Protein AF-A0A5E5Q226-F1 (afdb_monomer)

Solvent-accessible surface area (backbone atoms only — not comparable to full-atom values): 6936 Å² total; per-residue (Å²): 136,87,79,80,76,78,75,80,82,46,78,44,83,42,57,21,77,39,70,46,98,86,61,29,11,30,28,80,56,94,97,26,46,34,41,28,46,87,40,54,71,76,39,39,31,35,25,38,48,78,44,83,55,98,68,38,33,36,25,42,62,75,42,78,54,78,76,93,80,71,66,93,63,81,78,70,91,75,84,81,72,41,77,48,78,38,76,97,70,76,42,78,42,64,21,52,63,38,86,98,48,93,50,62,35,93,57,80,90,128

Structure (mmCIF, N/CA/C/O backbone):
data_AF-A0A5E5Q226-F1
#
_entry.id   AF-A0A5E5Q226-F1
#
loop_
_atom_site.group_PDB
_atom_site.id
_atom_site.type_symbol
_atom_site.label_atom_id
_atom_site.label_alt_id
_atom_site.label_comp_id
_atom_site.label_asym_id
_atom_site.label_entity_id
_atom_site.label_seq_id
_atom_site.pdbx_PDB_ins_code
_atom_site.Cartn_x
_atom_site.Cartn_y
_atom_site.Cartn_z
_atom_site.occupancy
_atom_site.B_iso_or_equiv
_atom_site.auth_seq_id
_atom_site.auth_comp_id
_atom_site.auth_asym_id
_atom_site.auth_atom_id
_atom_site.pdbx_PDB_model_num
ATOM 1 N N . MET A 1 1 ? -25.352 6.773 40.414 1.00 45.47 1 MET A N 1
ATOM 2 C CA . MET A 1 1 ? -25.457 6.476 38.965 1.00 45.47 1 MET A CA 1
ATOM 3 C C . MET A 1 1 ? -24.131 6.828 38.308 1.00 45.47 1 MET A C 1
ATOM 5 O O . MET A 1 1 ? -23.795 8.002 38.234 1.00 45.47 1 MET A O 1
ATOM 9 N N . ASN A 1 2 ? -23.318 5.836 37.936 1.00 56.03 2 ASN A N 1
ATOM 10 C CA . ASN A 1 2 ? -21.956 6.087 37.463 1.00 56.03 2 ASN A CA 1
ATOM 11 C C . ASN A 1 2 ? -21.968 6.397 35.957 1.00 56.03 2 ASN A C 1
ATOM 13 O O . ASN A 1 2 ? -22.185 5.509 35.131 1.00 56.03 2 ASN A O 1
ATOM 17 N N . ARG 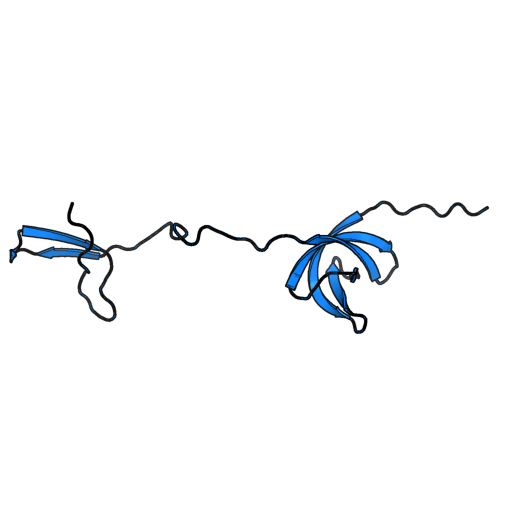A 1 3 ? -21.780 7.668 35.590 1.00 63.69 3 ARG A N 1
ATOM 18 C CA . ARG A 1 3 ? -21.748 8.109 34.191 1.00 63.69 3 ARG A CA 1
ATOM 19 C C . ARG A 1 3 ? -20.388 7.716 33.612 1.00 63.69 3 ARG A C 1
ATOM 21 O O . ARG A 1 3 ? -19.414 8.445 33.783 1.00 63.69 3 ARG A O 1
ATOM 28 N N . ARG A 1 4 ? -20.296 6.544 32.965 1.00 62.09 4 ARG A N 1
ATOM 29 C CA . ARG A 1 4 ? -19.088 6.140 32.221 1.00 62.09 4 ARG A CA 1
ATOM 30 C C . ARG A 1 4 ? -18.716 7.277 31.264 1.00 62.09 4 ARG A C 1
ATOM 32 O O . ARG A 1 4 ? -19.465 7.576 30.336 1.00 62.09 4 ARG A O 1
ATOM 39 N N . ARG A 1 5 ? -17.579 7.933 31.515 1.00 64.88 5 ARG A N 1
ATOM 40 C CA . ARG A 1 5 ? -16.988 8.899 30.582 1.00 64.88 5 ARG A CA 1
ATOM 41 C C . ARG A 1 5 ? -16.745 8.164 29.266 1.00 64.88 5 ARG A C 1
ATOM 43 O O . ARG A 1 5 ? -15.948 7.230 29.234 1.00 64.88 5 ARG A O 1
ATOM 50 N N . LYS A 1 6 ? -17.440 8.567 28.199 1.00 63.38 6 LYS A N 1
ATOM 51 C CA . LYS A 1 6 ? -17.110 8.114 26.845 1.00 63.38 6 LYS A CA 1
ATOM 52 C C . LYS A 1 6 ? -15.694 8.598 26.534 1.00 63.38 6 LYS A C 1
ATOM 54 O O . LYS A 1 6 ? -15.396 9.782 26.699 1.00 63.38 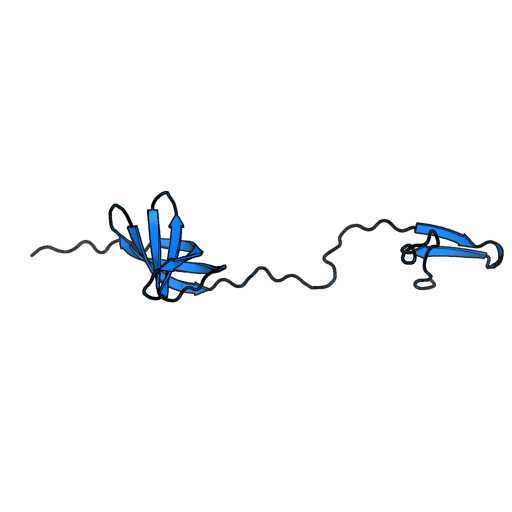6 LYS A O 1
ATOM 59 N N . LEU A 1 7 ? -14.814 7.669 26.177 1.00 67.25 7 LEU A N 1
ATOM 60 C CA . LEU A 1 7 ? -13.458 7.988 25.743 1.00 67.25 7 LEU A CA 1
ATOM 61 C C . LEU A 1 7 ? -13.542 8.810 24.452 1.00 67.25 7 LEU A C 1
ATOM 63 O O . LEU A 1 7 ? -14.453 8.613 23.651 1.00 67.25 7 LEU A O 1
ATOM 67 N N . LYS A 1 8 ? -12.612 9.751 24.261 1.00 76.94 8 LYS A N 1
ATOM 68 C CA . LYS A 1 8 ? -12.539 10.498 23.002 1.00 76.94 8 LYS A CA 1
ATOM 69 C C . LYS A 1 8 ? -12.164 9.525 21.874 1.00 76.94 8 LYS A C 1
ATOM 71 O O . LYS A 1 8 ? -11.212 8.752 22.084 1.00 76.94 8 LYS A O 1
ATOM 76 N N . PRO A 1 9 ? -12.865 9.560 20.726 1.00 77.81 9 PRO A N 1
ATOM 77 C CA . PRO A 1 9 ? -12.449 8.803 19.556 1.00 77.81 9 PRO A CA 1
ATOM 78 C C . PRO A 1 9 ? -11.043 9.259 19.161 1.00 77.81 9 PRO A C 1
ATOM 80 O O . PRO A 1 9 ? -10.773 10.459 19.071 1.00 77.81 9 PRO A O 1
ATOM 83 N N . LYS A 1 10 ? -10.121 8.302 19.043 1.00 87.44 10 LYS A N 1
ATOM 84 C CA . LYS A 1 10 ? -8.755 8.524 18.560 1.00 87.44 10 LYS A CA 1
ATOM 85 C C . LYS A 1 10 ? -8.599 7.649 17.328 1.00 87.44 10 LYS A C 1
ATOM 87 O O . LYS A 1 10 ? -8.878 6.452 17.390 1.00 87.44 10 LYS A O 1
ATOM 92 N N . THR A 1 11 ? -8.207 8.280 16.235 1.00 92.19 11 THR A N 1
ATOM 93 C CA . THR A 1 11 ? -7.946 7.618 14.964 1.00 92.19 11 THR A CA 1
ATOM 94 C C . THR A 1 11 ? -6.469 7.266 14.890 1.00 92.19 11 THR A C 1
ATOM 96 O O . THR A 1 11 ? -5.619 8.069 15.282 1.00 92.19 11 THR A O 1
ATOM 99 N N . TYR A 1 12 ? -6.175 6.071 14.396 1.00 89.38 12 TYR A N 1
ATOM 100 C CA . TYR A 1 12 ? -4.828 5.569 14.187 1.00 89.38 12 TYR A CA 1
ATOM 101 C C . TYR A 1 12 ? -4.632 5.204 12.725 1.00 89.38 12 TYR A C 1
ATOM 103 O O . TYR A 1 12 ? -5.522 4.619 12.115 1.00 89.38 12 TYR A O 1
ATOM 111 N N . GLU A 1 13 ? -3.458 5.511 12.190 1.00 92.62 13 GLU A N 1
ATOM 112 C CA . GLU A 1 13 ? -2.977 4.928 10.942 1.00 92.62 13 GLU A CA 1
ATOM 113 C C . GLU A 1 13 ? -2.048 3.776 11.315 1.00 92.62 13 GLU A C 1
ATOM 115 O O . GLU A 1 13 ? -1.027 3.985 11.970 1.00 92.62 13 GLU A O 1
ATOM 120 N N . LEU A 1 14 ? -2.451 2.554 10.976 1.00 91.88 14 LEU A N 1
ATOM 121 C CA . LEU A 1 14 ? -1.788 1.326 11.399 1.00 91.88 14 LEU A CA 1
ATOM 122 C C . LEU A 1 14 ? -1.427 0.485 10.182 1.00 91.88 14 LEU A C 1
ATOM 124 O O . LEU A 1 14 ? -2.194 0.395 9.224 1.00 91.88 14 LEU A O 1
ATOM 128 N N . GLU A 1 15 ? -0.267 -0.155 10.248 1.00 92.25 15 GLU A N 1
ATOM 129 C CA . GLU A 1 15 ? 0.127 -1.218 9.330 1.00 92.25 15 GLU A CA 1
ATOM 130 C C . GLU A 1 15 ? -0.017 -2.548 10.067 1.00 92.25 15 GLU A C 1
ATOM 132 O O . GLU A 1 15 ? 0.487 -2.707 11.180 1.00 92.25 15 GLU A O 1
ATOM 137 N N . ILE A 1 16 ? -0.774 -3.478 9.487 1.00 93.25 16 ILE A N 1
ATOM 138 C CA . ILE A 1 16 ? -1.057 -4.759 10.134 1.00 93.25 16 ILE A CA 1
ATOM 139 C C . ILE A 1 16 ? 0.114 -5.713 9.911 1.00 93.25 16 ILE A C 1
ATOM 141 O O . ILE A 1 16 ? 0.376 -6.143 8.787 1.00 93.25 16 ILE A O 1
ATOM 145 N N . GLU A 1 17 ? 0.787 -6.076 11.001 1.00 91.69 17 GLU A N 1
ATOM 146 C CA . GLU A 1 17 ? 1.991 -6.912 10.985 1.00 91.69 17 GLU A CA 1
ATOM 147 C C . GLU A 1 17 ? 1.682 -8.403 11.089 1.00 91.69 17 GLU A C 1
ATOM 149 O O . GLU A 1 17 ? 2.417 -9.230 10.556 1.00 91.69 17 GLU A O 1
ATOM 154 N N . THR A 1 18 ? 0.631 -8.767 11.827 1.00 92.31 18 THR A N 1
ATOM 155 C CA . THR A 1 18 ? 0.247 -10.164 12.074 1.00 92.31 18 THR A CA 1
ATOM 156 C C . THR A 1 18 ? -1.264 -10.298 12.259 1.00 92.31 18 THR A C 1
ATOM 158 O O . THR A 1 18 ? -1.984 -9.307 12.380 1.00 92.31 18 THR A O 1
ATOM 161 N N . LEU A 1 19 ? -1.755 -11.539 12.270 1.00 92.94 19 LEU A N 1
ATOM 162 C CA . LEU A 1 19 ? -3.143 -11.875 12.580 1.00 92.94 19 LEU A CA 1
ATOM 163 C C . LEU A 1 19 ? -3.212 -12.642 13.904 1.00 92.94 19 LEU A C 1
ATOM 165 O O . LEU A 1 19 ? -2.417 -13.544 14.164 1.00 92.94 19 LEU A O 1
ATOM 169 N N . SER A 1 20 ? -4.195 -12.296 14.727 1.00 91.12 20 SER A N 1
ATOM 170 C CA . SER A 1 20 ? -4.601 -13.051 15.909 1.00 91.12 20 SER A CA 1
ATOM 171 C C . SER A 1 20 ? -5.347 -14.332 15.513 1.00 91.12 20 SER A C 1
ATOM 173 O O . SER A 1 20 ? -5.865 -14.444 14.402 1.00 91.12 20 SER A O 1
ATOM 175 N N . HIS A 1 21 ? -5.478 -15.281 16.445 1.00 87.25 21 HIS A N 1
ATOM 176 C CA . HIS A 1 21 ? -6.180 -16.555 16.230 1.00 87.25 21 HIS A CA 1
ATOM 177 C C . HIS A 1 21 ? -7.659 -16.384 15.834 1.00 87.25 21 HIS A C 1
ATOM 179 O O . HIS A 1 21 ? -8.222 -17.219 15.137 1.00 87.25 21 HIS A O 1
ATOM 185 N N . GLU A 1 22 ? -8.278 -15.274 16.236 1.00 86.62 22 GLU A N 1
ATOM 186 C CA . GLU A 1 22 ? -9.662 -14.918 15.893 1.00 86.62 22 GLU A CA 1
ATOM 187 C C . GLU A 1 22 ? -9.788 -14.197 14.536 1.00 86.62 22 GLU A C 1
ATOM 189 O O . GLU A 1 22 ? -10.862 -13.712 14.193 1.00 86.62 22 GLU A O 1
ATOM 194 N N . GLY A 1 23 ? -8.693 -14.055 13.779 1.00 85.31 23 GLY A N 1
ATOM 195 C CA . GLY A 1 23 ? -8.676 -13.319 12.511 1.00 85.31 23 GLY A CA 1
ATOM 196 C C . GLY A 1 23 ? -8.660 -11.793 12.665 1.00 85.31 23 GLY A C 1
ATOM 197 O O . GLY A 1 23 ? -8.935 -11.078 11.706 1.00 85.31 23 GLY A O 1
ATOM 198 N N . ARG A 1 24 ? -8.342 -11.275 13.859 1.00 89.94 24 ARG A N 1
ATOM 199 C CA . ARG A 1 24 ? -8.126 -9.834 14.092 1.00 89.94 24 ARG A CA 1
ATOM 200 C C . ARG A 1 24 ? -6.707 -9.428 13.691 1.00 89.94 24 ARG A C 1
ATOM 202 O O . ARG A 1 24 ? -5.761 -10.116 14.066 1.00 89.94 24 ARG A O 1
ATOM 209 N N . GLY A 1 25 ? -6.552 -8.309 12.991 1.00 92.19 25 GLY A N 1
ATOM 210 C CA . GLY A 1 25 ? -5.251 -7.719 12.674 1.00 92.19 25 GLY A CA 1
ATOM 211 C C . GLY A 1 25 ? -4.557 -7.200 13.930 1.00 92.19 25 GLY A C 1
ATOM 212 O O . GLY A 1 25 ? -5.202 -6.643 14.817 1.00 92.19 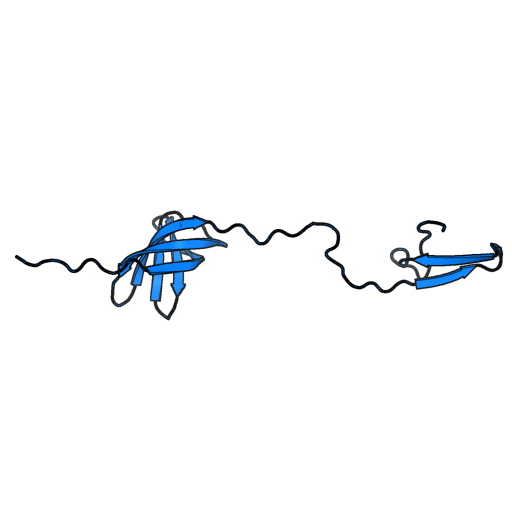25 GLY A O 1
ATOM 213 N N . ILE A 1 26 ? -3.249 -7.398 14.025 1.00 93.38 26 ILE A N 1
ATOM 214 C CA . ILE A 1 26 ? -2.415 -6.904 15.119 1.00 93.38 26 ILE A CA 1
ATOM 215 C C . ILE A 1 26 ? -1.450 -5.861 14.556 1.00 93.38 26 ILE A C 1
ATOM 217 O O . ILE A 1 26 ? -0.727 -6.130 13.593 1.00 93.38 26 ILE A O 1
ATOM 221 N N . ALA A 1 27 ? -1.424 -4.695 15.197 1.00 94.25 27 ALA A N 1
ATOM 222 C CA . ALA A 1 27 ? -0.452 -3.637 14.951 1.00 94.25 27 ALA A CA 1
ATOM 223 C C . ALA A 1 27 ? 0.150 -3.149 16.275 1.00 94.25 27 ALA A C 1
ATOM 225 O O . ALA A 1 27 ? -0.531 -3.125 17.305 1.00 94.25 27 ALA A O 1
ATOM 226 N N . HIS A 1 28 ? 1.414 -2.732 16.251 1.00 91.62 28 HIS A N 1
ATOM 227 C CA . HIS A 1 28 ? 2.098 -2.156 17.407 1.00 91.62 28 HIS A CA 1
ATOM 228 C C . HIS A 1 28 ? 2.245 -0.641 17.230 1.00 91.62 28 HIS A C 1
ATOM 230 O O . HIS A 1 28 ? 2.800 -0.175 16.238 1.00 91.62 28 HIS A O 1
ATOM 236 N N . LEU A 1 29 ? 1.765 0.141 18.199 1.00 88.00 29 LEU A N 1
ATOM 237 C CA . LEU A 1 29 ? 1.892 1.601 18.201 1.00 88.00 29 LEU A CA 1
ATOM 238 C C . LEU A 1 29 ? 2.186 2.090 19.623 1.00 88.00 29 LEU A C 1
ATOM 240 O O . LEU A 1 29 ? 1.474 1.720 20.554 1.00 88.00 29 LEU A O 1
ATOM 244 N N . GLU A 1 30 ? 3.211 2.933 19.793 1.00 80.69 30 GLU A N 1
ATOM 245 C CA . GLU A 1 30 ? 3.566 3.546 21.092 1.00 80.69 30 GLU A CA 1
ATOM 246 C C . GLU A 1 30 ? 3.674 2.512 22.243 1.00 80.69 30 GLU A C 1
ATOM 248 O O . GLU A 1 30 ? 3.092 2.695 23.311 1.00 80.69 30 GLU A O 1
ATOM 253 N N . GLU A 1 31 ? 4.377 1.394 22.005 1.00 84.12 31 GLU A N 1
ATOM 254 C CA . GLU A 1 31 ? 4.567 0.271 22.954 1.00 84.12 31 GLU A CA 1
ATOM 255 C C . GLU A 1 31 ? 3.288 -0.500 23.342 1.00 84.12 31 GLU A C 1
ATOM 257 O O . GLU A 1 31 ? 3.312 -1.354 24.233 1.00 84.12 31 GLU A O 1
ATOM 262 N N . LYS A 1 32 ? 2.162 -0.248 22.663 1.00 88.81 32 LYS A N 1
ATOM 263 C CA . LYS A 1 32 ? 0.893 -0.952 22.882 1.00 88.81 32 LYS A CA 1
ATOM 264 C C . LYS A 1 32 ? 0.504 -1.797 21.681 1.00 88.81 32 LYS A C 1
ATOM 266 O O . LYS A 1 32 ? 0.711 -1.419 20.530 1.00 88.81 32 LYS A O 1
ATOM 271 N N . VAL A 1 33 ? -0.126 -2.930 21.979 1.00 92.12 33 VAL A N 1
ATOM 272 C CA . VAL A 1 33 ? -0.741 -3.800 20.974 1.00 92.12 33 VAL A CA 1
ATOM 273 C C . VAL A 1 33 ? -2.135 -3.267 20.658 1.00 92.12 33 VAL A C 1
ATOM 275 O O . VAL A 1 33 ? -2.947 -3.075 21.569 1.00 92.12 33 VAL A O 1
ATOM 278 N N . ILE A 1 34 ? -2.422 -3.035 19.382 1.00 93.25 34 ILE A N 1
ATOM 279 C CA . ILE A 1 34 ? -3.739 -2.631 18.897 1.00 93.25 34 ILE A CA 1
ATOM 280 C C . ILE A 1 34 ? -4.324 -3.784 18.088 1.00 93.25 34 ILE A C 1
ATOM 282 O O . ILE A 1 34 ? -3.757 -4.208 17.081 1.00 93.25 34 ILE A O 1
ATOM 286 N N . PHE A 1 35 ? -5.472 -4.282 18.540 1.00 93.50 35 PHE A N 1
ATOM 287 C CA . PHE A 1 35 ? -6.252 -5.280 17.821 1.00 93.50 35 PHE A CA 1
ATOM 288 C C . PHE A 1 35 ? -7.249 -4.574 16.911 1.00 93.50 35 PHE A C 1
ATOM 290 O O . PHE A 1 35 ? -8.132 -3.867 17.394 1.00 93.50 35 PHE A O 1
ATOM 297 N N . VAL A 1 36 ? -7.110 -4.783 15.607 1.00 93.69 36 VAL A N 1
ATOM 298 C CA . VAL A 1 36 ? -7.928 -4.162 14.570 1.00 93.69 36 VAL A CA 1
ATOM 299 C C . VAL A 1 36 ? -8.850 -5.213 13.949 1.00 93.69 36 VAL A C 1
ATOM 301 O O . VAL A 1 36 ? -8.389 -6.192 13.362 1.00 93.69 36 VAL A O 1
ATOM 304 N N . SER A 1 37 ? -10.164 -5.046 14.077 1.00 92.56 37 SER A N 1
ATOM 305 C CA . SER A 1 37 ? -11.132 -5.956 13.449 1.00 92.56 37 SER A CA 1
ATOM 306 C C . SER A 1 37 ? -11.372 -5.597 11.983 1.00 92.56 37 SER A C 1
ATOM 308 O O . SER A 1 37 ? -11.685 -4.449 11.676 1.00 92.56 37 SER A O 1
ATOM 310 N N . GLY A 1 38 ? -11.291 -6.593 11.095 1.00 89.56 38 GLY A N 1
ATOM 311 C CA . GLY A 1 38 ? -11.543 -6.415 9.660 1.00 89.56 38 GLY A CA 1
ATOM 312 C C . GLY A 1 38 ? -10.342 -5.919 8.851 1.00 89.56 38 GLY A C 1
ATOM 313 O O . GLY A 1 38 ? -10.539 -5.430 7.746 1.00 89.56 38 GLY A O 1
ATOM 314 N N . ALA A 1 39 ? -9.125 -6.030 9.392 1.00 90.44 39 ALA A N 1
ATOM 315 C CA . ALA A 1 39 ? -7.888 -5.691 8.691 1.00 90.44 39 ALA A CA 1
ATOM 316 C C . ALA A 1 39 ? -7.036 -6.946 8.453 1.00 90.44 39 ALA A C 1
ATOM 318 O O . ALA A 1 39 ? -6.865 -7.764 9.364 1.00 90.44 39 ALA A O 1
ATOM 319 N N . LEU A 1 40 ? -6.502 -7.090 7.239 1.00 90.00 40 LEU A N 1
ATOM 320 C CA . LEU A 1 40 ? -5.648 -8.208 6.844 1.00 90.00 40 LEU A CA 1
ATOM 321 C C . LEU A 1 40 ? -4.161 -7.861 6.953 1.00 90.00 40 LEU A C 1
ATOM 323 O O . LEU A 1 40 ? -3.759 -6.703 7.014 1.00 90.00 40 LEU A O 1
ATOM 327 N N . LEU A 1 41 ? -3.336 -8.906 6.957 1.00 91.19 41 LEU A N 1
ATOM 328 C CA . LEU A 1 41 ? -1.881 -8.798 6.970 1.00 91.19 41 LEU A CA 1
ATOM 329 C C . LEU A 1 41 ? -1.363 -7.965 5.783 1.00 91.19 41 LEU A 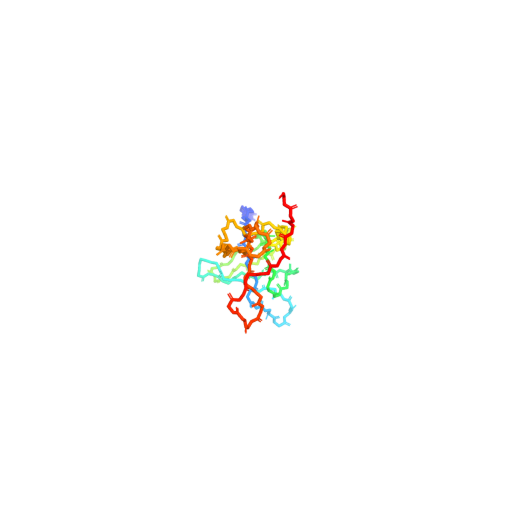C 1
ATOM 331 O O . LEU A 1 41 ? -1.661 -8.280 4.632 1.00 91.19 41 LEU A O 1
ATOM 335 N N . GLY A 1 42 ? -0.534 -6.956 6.063 1.00 87.81 42 GLY A N 1
ATOM 336 C CA . GLY A 1 42 ? 0.076 -6.089 5.048 1.00 87.81 42 GLY A CA 1
ATOM 337 C C . GLY A 1 42 ? -0.808 -4.933 4.570 1.00 87.81 42 GLY A C 1
ATOM 338 O O . GLY A 1 42 ? -0.371 -4.138 3.737 1.00 87.81 42 GLY A O 1
ATOM 339 N N . GLU A 1 43 ? -2.031 -4.802 5.089 1.00 89.56 43 GLU A N 1
ATOM 340 C CA . GLU A 1 43 ? -2.875 -3.642 4.818 1.00 89.56 43 GLU A CA 1
ATOM 341 C C . GLU A 1 43 ? -2.469 -2.450 5.690 1.00 89.56 43 GLU A C 1
ATOM 343 O O . GLU A 1 43 ? -2.164 -2.584 6.880 1.00 89.56 43 GLU A O 1
ATOM 348 N N . LYS A 1 44 ? -2.517 -1.256 5.093 1.00 92.44 44 LYS A N 1
ATOM 349 C CA . LYS A 1 44 ? -2.482 0.008 5.831 1.00 92.44 44 LYS A CA 1
ATOM 350 C C . LYS A 1 44 ? -3.908 0.456 6.065 1.00 92.44 44 LYS A C 1
ATOM 352 O O . LYS A 1 44 ? -4.660 0.629 5.111 1.00 92.44 44 LYS A O 1
ATOM 357 N N . VAL A 1 45 ? -4.289 0.647 7.318 1.00 93.25 45 VAL A N 1
ATOM 358 C CA . VAL A 1 45 ? -5.669 0.951 7.692 1.00 93.25 45 VAL A CA 1
ATOM 359 C C . VAL A 1 45 ? -5.732 2.151 8.620 1.00 93.25 45 VAL A C 1
ATOM 361 O O . VAL A 1 45 ? -4.903 2.341 9.506 1.00 93.25 45 VAL A O 1
ATOM 364 N N . VAL A 1 46 ? -6.762 2.957 8.416 1.00 94.31 46 VAL A N 1
ATOM 365 C CA . VAL A 1 46 ? -7.226 3.954 9.366 1.00 94.31 46 VAL A CA 1
ATOM 366 C C . VAL A 1 46 ? -8.227 3.257 10.278 1.00 94.31 46 VAL A C 1
ATOM 368 O O . VAL A 1 46 ? -9.269 2.792 9.808 1.00 94.31 46 VAL A O 1
ATOM 371 N N . ALA A 1 47 ? -7.920 3.177 11.568 1.00 92.75 47 ALA A N 1
ATOM 372 C CA . ALA A 1 47 ? -8.755 2.511 12.559 1.00 92.75 47 ALA A CA 1
ATOM 373 C C . ALA A 1 47 ? -9.191 3.483 13.663 1.00 92.75 47 ALA A C 1
ATOM 375 O O . ALA A 1 47 ? -8.417 4.341 14.098 1.00 92.75 47 ALA A O 1
ATOM 376 N N . GLU A 1 48 ? -10.432 3.354 14.126 1.00 92.50 48 GLU A N 1
ATOM 377 C CA . GLU A 1 48 ? -10.954 4.115 15.260 1.00 92.50 48 GLU A CA 1
ATOM 378 C C . GLU A 1 48 ? -10.939 3.270 16.521 1.00 92.50 48 GLU A C 1
ATOM 380 O O . GLU A 1 48 ? -11.396 2.128 16.544 1.00 92.50 48 GLU A O 1
ATOM 385 N N . ARG A 1 49 ? -10.431 3.855 17.603 1.00 91.69 49 ARG A N 1
ATOM 386 C CA . ARG A 1 49 ? -10.397 3.192 18.898 1.00 91.69 49 ARG A CA 1
ATOM 387 C C . ARG A 1 49 ? -11.794 3.023 19.490 1.00 91.69 49 ARG A C 1
ATOM 389 O O . ARG A 1 49 ? -12.421 4.004 19.893 1.00 91.69 49 ARG A O 1
ATOM 396 N N . VAL A 1 50 ? -12.185 1.772 19.701 1.00 89.31 50 VAL A N 1
ATOM 397 C CA . VAL A 1 50 ? -13.414 1.394 20.408 1.00 89.31 50 VAL A CA 1
ATOM 398 C C . VAL A 1 50 ? -13.153 1.263 21.908 1.00 89.31 50 VAL A C 1
ATOM 400 O O . VAL A 1 50 ? -13.918 1.770 22.734 1.00 89.31 50 VAL A O 1
ATOM 403 N N . LEU A 1 51 ? -12.041 0.622 22.284 1.00 87.12 51 LEU A N 1
ATOM 404 C CA . LEU A 1 51 ? -11.729 0.309 23.675 1.00 87.12 51 LEU A CA 1
ATOM 405 C C . LEU A 1 51 ? -10.253 0.570 23.984 1.00 87.12 51 LEU A C 1
ATOM 407 O O . LEU A 1 51 ? -9.364 0.228 23.213 1.00 87.12 51 LEU A O 1
ATOM 411 N N . SER A 1 52 ? -9.989 1.169 25.146 1.00 86.75 52 SER A N 1
ATOM 412 C CA . SER A 1 52 ? -8.633 1.432 25.634 1.00 86.75 52 SER A CA 1
ATOM 413 C C . SER A 1 52 ? -8.411 0.726 26.969 1.00 86.75 52 SER A C 1
ATOM 415 O O . SER A 1 52 ? -9.177 0.934 27.916 1.00 86.75 52 SER A O 1
ATOM 417 N N . ARG A 1 53 ? -7.375 -0.115 27.055 1.00 87.62 53 ARG A N 1
ATOM 418 C CA . ARG A 1 53 ? -6.858 -0.686 28.310 1.00 87.62 53 ARG A CA 1
ATOM 419 C C . ARG A 1 53 ? -5.403 -0.267 28.502 1.00 87.62 53 ARG A C 1
ATOM 421 O O . ARG A 1 53 ? -4.778 0.319 27.626 1.00 87.62 53 ARG A O 1
ATOM 428 N N . ALA A 1 54 ? -4.848 -0.581 29.670 1.00 84.62 54 ALA A N 1
ATOM 429 C CA . ALA A 1 54 ? -3.466 -0.235 29.997 1.00 84.62 54 ALA A CA 1
ATOM 430 C C . ALA A 1 54 ? -2.439 -0.891 29.050 1.00 84.62 54 ALA A C 1
ATOM 432 O O . ALA A 1 54 ? -1.472 -0.239 28.672 1.00 84.62 54 ALA A O 1
ATOM 433 N N . LYS A 1 55 ? -2.663 -2.159 28.665 1.00 87.06 55 LYS A N 1
ATOM 434 C CA . LYS A 1 55 ? -1.717 -2.971 27.873 1.00 87.06 55 LYS A CA 1
ATOM 435 C C . LYS A 1 55 ? -2.045 -3.053 26.378 1.00 87.06 55 LYS A C 1
ATOM 437 O O . LYS A 1 55 ? -1.150 -3.294 25.580 1.00 87.06 55 LYS A O 1
ATOM 442 N N . PHE A 1 56 ? -3.316 -2.904 26.013 1.00 89.56 56 PHE A N 1
ATOM 443 C CA . PHE A 1 56 ? -3.770 -3.048 24.633 1.00 89.56 56 PHE A CA 1
ATOM 444 C C . PHE A 1 56 ? -4.987 -2.174 24.353 1.00 89.56 56 PHE A C 1
ATOM 446 O O . PHE A 1 56 ? -5.708 -1.775 25.275 1.00 89.56 56 PHE A O 1
ATOM 453 N N . GLU A 1 57 ? -5.231 -1.916 23.077 1.00 92.44 57 GLU A N 1
ATOM 454 C CA . GLU A 1 57 ? -6.428 -1.233 22.600 1.00 92.44 57 GLU A CA 1
ATOM 455 C C . GLU A 1 57 ? -7.139 -2.075 21.536 1.00 92.44 57 GLU A C 1
ATOM 457 O O . GLU A 1 57 ? -6.522 -2.894 20.857 1.00 92.44 57 GLU A O 1
ATOM 462 N N . GLU A 1 58 ? -8.451 -1.890 21.419 1.00 91.25 58 GLU A N 1
ATOM 463 C CA . GLU A 1 58 ? -9.257 -2.476 20.347 1.00 91.25 58 GLU A CA 1
ATOM 464 C C . GLU A 1 58 ? -9.759 -1.356 19.443 1.00 91.25 58 GLU A C 1
ATOM 466 O O . GLU A 1 58 ? -10.241 -0.320 19.924 1.00 91.25 58 GLU A O 1
ATOM 471 N N . ALA A 1 59 ? -9.633 -1.571 18.139 1.00 93.00 59 ALA A N 1
ATOM 472 C CA . ALA A 1 59 ? -10.013 -0.625 17.111 1.00 93.00 59 ALA A CA 1
ATOM 473 C C . ALA A 1 59 ? -10.787 -1.316 15.980 1.00 93.00 59 ALA A C 1
ATOM 475 O O . ALA A 1 59 ? -10.552 -2.481 15.662 1.00 93.00 59 ALA A O 1
ATOM 476 N N . GLU A 1 60 ? -11.699 -0.576 15.362 1.00 92.56 60 GLU A N 1
ATOM 477 C CA . GLU A 1 60 ? -12.434 -0.998 14.167 1.00 92.56 60 GLU A CA 1
ATOM 478 C C . GLU A 1 60 ? -11.885 -0.268 12.940 1.00 92.56 60 GLU A C 1
ATOM 480 O O . GLU A 1 60 ? -11.527 0.912 13.019 1.00 92.56 60 GLU A O 1
ATOM 485 N N . VAL A 1 61 ? -11.799 -0.964 11.801 1.00 94.06 61 VAL A N 1
ATOM 486 C CA . VAL A 1 61 ? -11.379 -0.341 10.539 1.00 94.06 61 VAL A CA 1
ATOM 487 C C . VAL A 1 61 ? -12.418 0.691 10.114 1.00 94.06 61 VAL A C 1
ATOM 489 O O . VAL A 1 61 ? -13.574 0.359 9.867 1.00 94.06 61 VAL A O 1
ATOM 492 N N . LEU A 1 62 ? -11.978 1.939 9.966 1.00 93.81 62 LEU A N 1
ATOM 493 C CA . LEU A 1 62 ? -12.751 2.982 9.297 1.00 93.81 62 LEU A CA 1
ATOM 494 C C . LEU A 1 62 ? -12.499 2.972 7.790 1.00 93.81 62 LEU A C 1
ATOM 496 O O . LEU A 1 62 ? -13.426 3.140 7.000 1.00 93.81 62 LEU A O 1
ATOM 500 N N . LYS A 1 63 ? -11.232 2.831 7.381 1.00 92.31 63 LYS A N 1
ATOM 501 C CA . LYS A 1 63 ? -10.836 2.894 5.973 1.00 92.31 63 LYS A CA 1
ATOM 502 C C . LYS A 1 63 ? -9.549 2.118 5.725 1.00 92.31 63 LYS A C 1
ATOM 504 O O . LYS A 1 63 ? -8.566 2.329 6.426 1.00 92.31 63 LYS A O 1
ATOM 509 N N . VAL A 1 64 ? -9.523 1.297 4.681 1.00 91.75 64 VAL A N 1
ATOM 510 C CA . VAL A 1 64 ? -8.281 0.715 4.155 1.00 91.75 64 VAL A CA 1
ATOM 51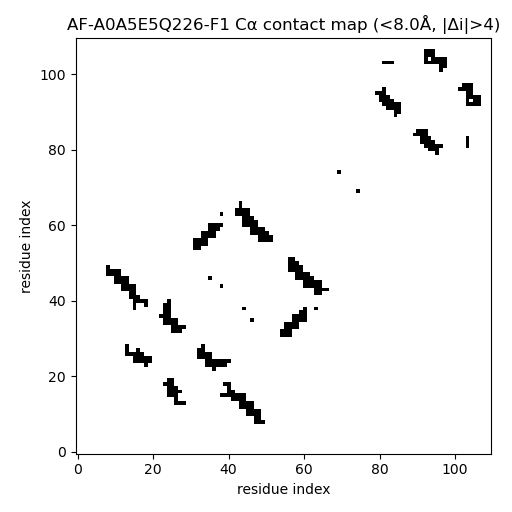1 C C . VAL A 1 64 ? -7.634 1.732 3.213 1.00 91.75 64 VAL A C 1
ATOM 513 O O . VAL A 1 64 ? -8.299 2.298 2.342 1.00 91.75 64 VAL A O 1
ATOM 516 N N . LEU A 1 65 ? -6.355 2.029 3.431 1.00 89.69 65 LEU A N 1
ATOM 517 C CA . LEU A 1 65 ? -5.568 2.916 2.585 1.00 89.69 65 LEU A CA 1
ATOM 518 C C . LEU A 1 65 ? -5.061 2.141 1.374 1.00 89.69 65 LEU A C 1
ATOM 520 O O . LEU A 1 65 ? -4.593 1.009 1.483 1.00 89.69 65 LEU A O 1
ATOM 524 N N . GLU A 1 66 ? -5.140 2.777 0.212 1.00 82.12 66 GLU A N 1
ATOM 525 C CA . GLU A 1 66 ? -4.613 2.190 -1.009 1.00 82.12 66 GLU A CA 1
ATOM 526 C C . GLU A 1 66 ? -3.080 2.116 -0.945 1.00 82.12 66 GLU A C 1
ATOM 528 O O . GLU A 1 66 ? -2.432 3.030 -0.416 1.00 82.12 66 GLU A O 1
ATOM 533 N N . PRO A 1 67 ? -2.472 1.052 -1.499 1.00 76.75 67 PRO A N 1
ATOM 534 C CA . PRO A 1 67 ? -1.031 1.021 -1.695 1.00 76.75 67 PRO A CA 1
ATOM 535 C C . PRO A 1 67 ? -0.613 2.217 -2.551 1.00 76.75 67 PRO A C 1
ATOM 537 O O . PRO A 1 67 ? -1.373 2.683 -3.391 1.00 76.75 67 PRO A O 1
ATOM 540 N N . LEU A 1 68 ? 0.604 2.723 -2.374 1.00 74.88 68 LEU A N 1
ATOM 541 C CA . LEU A 1 68 ? 1.070 3.852 -3.173 1.00 74.88 68 LEU A CA 1
ATOM 542 C C . LEU A 1 68 ? 1.274 3.403 -4.633 1.00 74.88 68 LEU A C 1
ATOM 544 O O . LEU A 1 68 ? 2.289 2.790 -4.964 1.00 74.88 68 LEU A O 1
ATOM 548 N N . TRP A 1 69 ? 0.311 3.684 -5.511 1.00 75.00 69 TRP A N 1
ATOM 549 C CA . TRP A 1 69 ? 0.427 3.436 -6.946 1.00 75.00 69 TRP A CA 1
ATOM 550 C C . TRP A 1 69 ? 0.993 4.673 -7.652 1.00 75.00 69 TRP A C 1
ATOM 552 O O . TRP A 1 69 ? 0.586 5.807 -7.411 1.00 75.00 69 TRP A O 1
ATOM 562 N N . GLY A 1 70 ? 1.975 4.453 -8.524 1.00 79.25 70 GLY A N 1
ATOM 563 C CA . GLY A 1 70 ? 2.540 5.471 -9.407 1.00 79.25 70 GLY A CA 1
ATOM 564 C C . GLY A 1 70 ? 2.287 5.114 -10.867 1.00 79.25 70 GLY A C 1
ATOM 565 O O . GLY A 1 70 ? 1.997 3.961 -11.191 1.00 79.25 70 GLY A O 1
ATOM 566 N N . GLN A 1 71 ? 2.423 6.086 -11.772 1.00 80.94 71 GLN A N 1
ATOM 567 C CA . GLN A 1 71 ? 2.408 5.777 -13.200 1.00 80.94 71 GLN A CA 1
ATOM 568 C C . GLN A 1 71 ? 3.527 4.775 -13.515 1.00 80.94 71 GLN A C 1
ATOM 570 O O . GLN A 1 71 ? 4.690 4.993 -13.175 1.00 80.94 71 GLN A O 1
ATOM 575 N N . ALA A 1 72 ? 3.175 3.680 -14.195 1.00 81.56 72 ALA A N 1
ATOM 576 C CA . ALA A 1 72 ? 4.143 2.658 -14.605 1.00 81.56 72 ALA A CA 1
ATOM 577 C C . ALA A 1 72 ? 5.257 3.235 -15.505 1.00 81.56 72 ALA A C 1
ATOM 579 O O . ALA A 1 72 ? 6.365 2.705 -15.574 1.00 81.56 72 ALA A O 1
ATOM 580 N N . TRP A 1 73 ? 4.964 4.351 -16.175 1.00 82.75 73 TRP A N 1
ATOM 581 C CA . TRP A 1 73 ? 5.861 5.079 -17.062 1.00 82.75 73 TRP A CA 1
ATOM 582 C C . TRP A 1 73 ? 6.253 6.425 -16.447 1.00 82.75 73 TRP A C 1
ATOM 584 O O . TRP A 1 73 ? 5.517 6.990 -15.650 1.00 82.75 73 TRP A O 1
ATOM 594 N N . GLY A 1 74 ? 7.425 6.953 -16.813 1.00 81.75 74 GLY A N 1
ATOM 595 C CA . GLY A 1 74 ? 7.880 8.268 -16.336 1.00 81.75 74 GLY A CA 1
ATOM 596 C C . GLY A 1 74 ? 8.539 8.280 -14.950 1.00 81.75 74 GLY A C 1
ATOM 597 O O . GLY A 1 74 ? 9.053 9.316 -14.546 1.00 81.75 74 GLY A O 1
ATOM 598 N N . TYR A 1 75 ? 8.639 7.137 -14.258 1.00 84.94 75 TYR A N 1
ATOM 599 C CA . TYR A 1 75 ? 9.306 7.033 -12.947 1.00 84.94 75 TYR A CA 1
ATOM 600 C C . TYR A 1 75 ? 10.802 7.412 -12.967 1.00 84.94 75 TYR A C 1
ATOM 602 O O . TYR A 1 75 ? 11.408 7.694 -11.933 1.00 84.94 75 TYR A O 1
ATOM 610 N N . ARG A 1 76 ? 11.443 7.370 -14.142 1.00 83.50 76 ARG A N 1
ATOM 611 C CA . ARG A 1 76 ? 12.883 7.583 -14.290 1.00 83.50 76 ARG A CA 1
ATOM 612 C C . ARG A 1 76 ? 13.191 9.030 -14.672 1.00 83.50 76 ARG A C 1
ATOM 614 O O . ARG A 1 76 ? 13.202 9.373 -15.848 1.00 83.50 76 ARG A O 1
ATOM 621 N N . CYS A 1 77 ? 13.581 9.840 -13.691 1.00 82.06 77 CYS A N 1
ATOM 622 C CA . CYS A 1 77 ? 13.928 11.253 -13.906 1.00 82.06 77 CYS A CA 1
ATOM 623 C C . CYS A 1 77 ? 15.353 11.489 -14.446 1.00 82.06 77 CYS A C 1
ATOM 625 O O . CYS A 1 77 ? 15.710 12.615 -14.782 1.00 82.06 77 CYS A O 1
ATOM 627 N N . LYS A 1 78 ? 16.207 10.455 -14.493 1.00 89.12 78 LYS A N 1
ATOM 628 C CA . LYS A 1 78 ? 17.591 10.557 -14.989 1.00 89.12 78 LYS A CA 1
ATOM 629 C C . LYS A 1 78 ? 17.981 9.336 -15.807 1.00 89.12 78 LYS A C 1
ATOM 631 O O . LYS A 1 78 ? 17.761 8.189 -15.407 1.00 89.12 78 LYS A O 1
ATOM 636 N N . THR A 1 79 ? 18.650 9.575 -16.927 1.00 88.06 79 THR A N 1
ATOM 637 C CA . THR A 1 79 ? 19.222 8.515 -17.754 1.00 88.06 79 THR A CA 1
ATOM 638 C C . THR A 1 79 ? 20.625 8.874 -18.228 1.00 88.06 79 THR A C 1
ATOM 640 O O . THR A 1 79 ? 20.962 10.045 -18.377 1.00 88.06 79 THR A O 1
ATOM 643 N N . ARG A 1 80 ? 21.455 7.851 -18.444 1.00 88.62 80 ARG A N 1
ATOM 644 C CA . ARG A 1 80 ? 22.759 7.985 -19.095 1.00 88.62 80 ARG A CA 1
ATOM 645 C C . ARG A 1 80 ? 22.603 7.487 -20.524 1.00 88.62 80 ARG A C 1
ATOM 647 O O . ARG A 1 80 ? 22.364 6.298 -20.732 1.00 88.62 80 ARG A O 1
ATOM 654 N N . LEU A 1 81 ? 22.714 8.398 -21.482 1.00 88.69 81 LEU A N 1
ATOM 655 C CA . LEU A 1 81 ? 22.665 8.079 -22.905 1.00 88.69 81 LEU A CA 1
ATOM 656 C C . LEU A 1 81 ? 24.088 7.861 -23.426 1.00 88.69 81 LEU A C 1
ATOM 658 O O . LEU A 1 81 ? 25.015 8.573 -23.044 1.00 88.69 81 LEU A O 1
ATOM 662 N N . GLY A 1 82 ? 24.264 6.855 -24.278 1.00 86.69 82 GLY A N 1
ATOM 663 C CA . GLY A 1 82 ? 25.482 6.664 -25.056 1.00 86.69 82 GLY A CA 1
ATOM 664 C C . GLY A 1 82 ? 25.406 7.452 -26.360 1.00 86.69 82 GLY A C 1
ATOM 665 O O . GLY A 1 82 ? 24.354 7.481 -26.999 1.00 86.69 82 GLY A O 1
ATOM 666 N N . VAL A 1 83 ? 26.527 8.052 -26.759 1.00 88.00 83 VAL A N 1
ATOM 667 C CA . VAL A 1 83 ? 26.666 8.821 -28.002 1.00 88.00 83 VAL A CA 1
ATOM 668 C C . VAL A 1 83 ? 27.715 8.151 -28.884 1.00 88.00 83 VAL A C 1
ATOM 670 O O . VAL A 1 83 ? 28.794 7.803 -28.406 1.00 88.00 83 VAL A O 1
ATOM 673 N N . CYS A 1 84 ? 27.403 7.937 -30.162 1.00 85.25 84 CYS A N 1
ATOM 674 C CA . CYS A 1 84 ? 28.332 7.360 -31.132 1.00 85.25 84 CYS A CA 1
ATOM 675 C C . CYS A 1 84 ? 28.178 8.031 -32.503 1.00 85.25 84 CYS A C 1
ATOM 677 O O . CYS A 1 84 ? 27.076 8.089 -33.048 1.00 85.25 84 CYS A O 1
ATOM 679 N N . TRP A 1 85 ? 29.283 8.516 -33.073 1.00 87.44 85 TRP A N 1
ATOM 680 C CA . TRP A 1 85 ? 29.325 9.043 -34.437 1.00 87.44 85 TRP A CA 1
ATOM 681 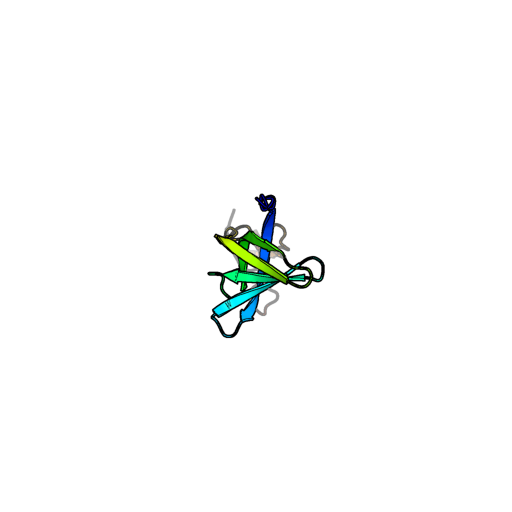C C . TRP A 1 85 ? 29.558 7.923 -35.451 1.00 87.44 85 TRP A C 1
ATOM 683 O O . TRP A 1 85 ? 30.498 7.138 -35.321 1.00 87.44 85 TRP A O 1
ATOM 693 N N . VAL A 1 86 ? 28.726 7.865 -36.491 1.00 87.50 86 VAL A N 1
ATOM 694 C CA . VAL A 1 86 ? 28.838 6.878 -37.568 1.00 87.50 86 VAL A CA 1
ATOM 695 C C . VAL A 1 86 ? 29.272 7.583 -38.851 1.00 87.50 86 VAL A C 1
ATOM 697 O O . VAL A 1 86 ? 28.434 7.966 -39.668 1.00 87.50 86 VAL A O 1
ATOM 700 N N . ALA A 1 87 ? 30.588 7.699 -39.050 1.00 89.00 87 ALA A N 1
ATOM 701 C CA . ALA A 1 87 ? 31.198 8.398 -40.187 1.00 89.00 87 ALA A CA 1
ATOM 702 C C . ALA A 1 87 ? 30.647 7.947 -41.552 1.00 89.00 87 ALA A C 1
ATOM 704 O O . ALA A 1 87 ? 30.231 8.776 -42.353 1.00 89.00 87 ALA A O 1
ATOM 705 N N . LYS A 1 88 ? 30.514 6.630 -41.783 1.00 90.00 88 LYS A N 1
ATOM 706 C CA . LYS A 1 88 ? 29.978 6.074 -43.045 1.00 90.00 88 LYS A CA 1
ATOM 707 C C . LYS A 1 88 ? 28.559 6.557 -43.380 1.00 90.00 88 LYS A C 1
ATOM 709 O O . LYS A 1 88 ? 28.154 6.513 -44.535 1.00 90.00 88 LYS A O 1
ATOM 714 N N . LYS A 1 89 ? 27.775 6.943 -42.372 1.00 86.50 89 LYS A N 1
ATOM 715 C CA . LYS A 1 89 ? 26.379 7.374 -42.535 1.00 86.50 89 LYS A CA 1
ATOM 716 C C . LYS A 1 89 ? 26.181 8.858 -42.260 1.00 86.50 89 LYS A C 1
ATOM 718 O O . LYS A 1 89 ? 25.044 9.301 -42.350 1.00 86.50 89 LYS A O 1
ATOM 723 N N . ASN A 1 90 ? 27.248 9.578 -41.906 1.00 89.56 90 ASN A N 1
ATOM 724 C CA . ASN A 1 90 ? 27.220 10.976 -41.490 1.00 89.56 90 ASN A CA 1
ATOM 725 C C . ASN A 1 90 ? 26.117 11.272 -40.448 1.00 89.56 90 ASN A C 1
ATOM 727 O O . ASN A 1 90 ? 25.345 12.214 -40.598 1.00 89.56 90 ASN A O 1
ATOM 731 N N . LYS A 1 91 ? 25.973 10.402 -39.434 1.00 86.38 91 LYS A N 1
ATOM 732 C CA . LYS A 1 91 ? 24.904 10.479 -38.418 1.00 86.38 91 LYS A CA 1
ATOM 733 C C . LYS A 1 91 ? 25.444 10.243 -37.009 1.00 86.38 91 LYS A C 1
ATOM 735 O O . LYS A 1 91 ? 26.265 9.347 -36.798 1.00 86.38 91 LYS A O 1
ATOM 740 N N . VAL A 1 92 ? 24.915 10.993 -36.041 1.00 87.94 92 VAL A N 1
ATOM 741 C CA . VAL A 1 92 ? 25.104 10.744 -34.604 1.00 87.94 92 VAL A CA 1
ATOM 742 C C . VAL A 1 92 ? 24.003 9.800 -34.117 1.00 87.94 92 VAL A C 1
ATOM 744 O O . VAL A 1 92 ? 22.828 10.002 -34.412 1.00 87.94 92 VAL A O 1
ATOM 747 N N . LEU A 1 93 ? 24.371 8.769 -33.360 1.00 87.38 93 LEU A N 1
ATOM 748 C CA . LEU A 1 93 ? 23.441 7.922 -32.618 1.00 87.38 93 LEU A CA 1
ATOM 749 C C . LEU A 1 93 ? 23.479 8.303 -31.141 1.00 87.38 93 LEU A C 1
ATOM 751 O O . LEU A 1 93 ? 24.538 8.226 -30.518 1.00 87.38 93 LEU A O 1
ATOM 755 N N . VAL A 1 94 ? 22.322 8.658 -30.584 1.00 88.69 94 VAL A N 1
ATOM 756 C CA . VAL A 1 94 ? 22.145 8.939 -29.154 1.00 88.69 94 VAL A CA 1
ATOM 757 C C . VAL A 1 94 ? 21.090 7.987 -28.606 1.00 88.69 94 VAL A C 1
ATOM 759 O O . VAL A 1 94 ? 19.916 8.097 -28.946 1.00 88.69 94 VAL A O 1
ATOM 762 N N . SER A 1 95 ? 21.497 7.005 -27.797 1.00 87.69 95 SER A N 1
ATOM 763 C CA . SER A 1 95 ? 20.552 6.059 -27.193 1.00 87.69 95 SER A CA 1
ATOM 764 C C . SER A 1 95 ? 21.155 5.202 -26.074 1.00 87.69 95 SER A C 1
ATOM 766 O O . SER A 1 95 ? 22.285 5.404 -25.632 1.00 87.69 95 SER A O 1
ATOM 768 N N . PHE A 1 96 ? 20.401 4.207 -25.612 1.00 89.00 96 PHE A N 1
ATOM 769 C CA . PHE A 1 96 ? 20.865 3.167 -24.705 1.00 89.00 96 PHE A CA 1
ATOM 770 C C . PHE A 1 96 ? 21.775 2.154 -25.401 1.00 89.00 96 PHE A C 1
ATOM 772 O O . PHE A 1 96 ? 21.720 1.945 -26.615 1.00 89.00 96 PHE A O 1
ATOM 779 N N . ARG A 1 97 ? 22.607 1.476 -24.609 1.00 86.69 97 ARG A N 1
ATOM 780 C CA . ARG A 1 97 ? 23.426 0.366 -25.104 1.00 86.69 97 ARG A CA 1
ATOM 781 C C . ARG A 1 97 ? 22.560 -0.863 -25.362 1.00 86.69 97 ARG A C 1
ATOM 783 O O . ARG A 1 97 ? 21.711 -1.217 -24.544 1.00 86.69 97 ARG A O 1
ATOM 790 N N . LYS A 1 98 ? 22.810 -1.547 -26.479 1.00 86.25 98 LYS A N 1
ATOM 791 C CA . LYS A 1 98 ? 22.197 -2.847 -26.771 1.00 86.25 98 LYS A CA 1
ATOM 792 C C . LYS A 1 98 ? 22.640 -3.870 -25.715 1.00 86.25 98 LYS A C 1
ATOM 794 O O . LYS A 1 98 ? 23.805 -3.896 -25.313 1.00 86.25 98 LYS A O 1
ATOM 799 N N . LYS A 1 99 ? 21.711 -4.731 -25.284 1.00 85.50 99 LYS A N 1
ATOM 800 C CA . LYS A 1 99 ? 21.937 -5.761 -24.253 1.00 85.50 99 LYS A CA 1
ATOM 801 C C . LYS A 1 99 ? 23.211 -6.569 -24.544 1.00 85.50 99 LYS A C 1
ATOM 803 O O . LYS A 1 99 ? 23.388 -7.047 -25.661 1.00 85.50 99 LYS A O 1
ATOM 808 N N . LYS A 1 100 ? 24.073 -6.720 -23.527 1.00 84.31 100 LYS A N 1
ATOM 809 C CA . LYS A 1 100 ? 25.354 -7.459 -23.583 1.00 84.31 100 LYS A CA 1
ATOM 810 C C . LYS A 1 100 ? 26.316 -7.004 -24.700 1.00 84.31 100 LYS A C 1
ATOM 812 O O . LYS A 1 100 ? 27.088 -7.807 -25.209 1.00 84.31 100 LYS A O 1
ATOM 817 N N . SER A 1 101 ? 26.288 -5.733 -25.102 1.00 80.69 101 SER A N 1
ATOM 818 C CA . SER A 1 101 ? 27.210 -5.209 -26.119 1.00 80.69 101 SER A CA 1
ATOM 819 C C . SER A 1 101 ? 27.606 -3.756 -25.847 1.00 80.69 101 SER A C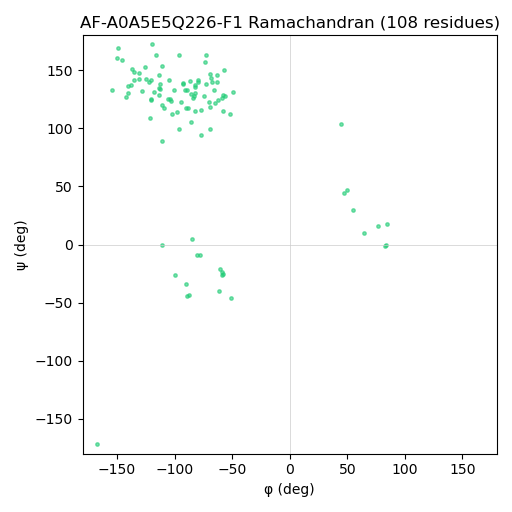 1
ATOM 821 O O . SER A 1 101 ? 26.892 -3.032 -25.155 1.00 80.69 101 SER A O 1
ATOM 823 N N . GLY A 1 102 ? 28.736 -3.315 -26.408 1.00 77.12 102 GLY A N 1
ATOM 824 C CA . GLY A 1 102 ? 29.191 -1.920 -26.318 1.00 77.12 102 GLY A CA 1
ATOM 825 C C . GLY A 1 102 ? 28.468 -0.950 -27.262 1.00 77.12 102 GLY A C 1
ATOM 826 O O . GLY A 1 102 ? 28.644 0.259 -27.146 1.00 77.12 102 GLY A O 1
ATOM 827 N N . TRP A 1 103 ? 27.652 -1.460 -28.188 1.00 78.75 103 TRP A N 1
ATOM 828 C CA . TRP A 1 103 ? 27.039 -0.671 -29.255 1.00 78.75 103 TRP A CA 1
ATOM 829 C C . TRP A 1 103 ? 25.812 0.115 -28.781 1.00 78.75 103 TRP A C 1
ATOM 831 O O . TRP A 1 103 ? 24.969 -0.402 -28.042 1.00 78.75 103 TRP A O 1
ATOM 841 N N . VAL A 1 104 ? 25.687 1.357 -29.259 1.00 80.69 104 VAL A N 1
ATOM 842 C CA . VAL A 1 104 ? 24.502 2.204 -29.058 1.00 80.69 104 VAL A CA 1
ATOM 843 C C . VAL A 1 104 ? 23.374 1.702 -29.961 1.00 80.69 104 VAL A C 1
ATOM 845 O O . VAL A 1 104 ? 23.564 1.508 -31.164 1.00 80.69 104 VAL A O 1
ATOM 848 N N . ALA A 1 105 ? 22.203 1.450 -29.380 1.00 80.19 105 ALA A N 1
ATOM 849 C CA . ALA A 1 105 ? 21.026 1.028 -30.122 1.00 80.19 105 ALA A CA 1
ATOM 850 C C . ALA A 1 105 ? 20.495 2.180 -30.988 1.00 80.19 105 ALA A C 1
ATOM 852 O O . ALA A 1 105 ? 20.566 3.347 -30.615 1.00 80.19 105 ALA A O 1
ATOM 853 N N . LYS A 1 106 ? 19.935 1.863 -32.156 1.00 67.69 106 LY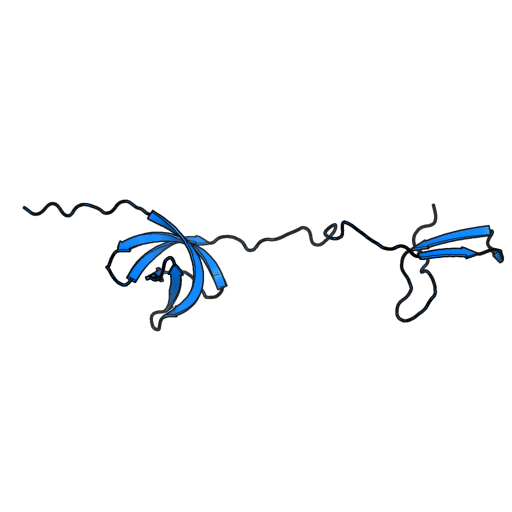S A N 1
ATOM 854 C CA . LYS A 1 106 ? 19.209 2.861 -32.943 1.00 67.69 106 LYS A CA 1
ATOM 855 C C . LYS A 1 106 ? 17.836 3.075 -32.317 1.00 67.69 106 LYS A C 1
ATOM 857 O O . LYS A 1 106 ? 17.018 2.164 -32.350 1.00 67.69 106 LYS A O 1
ATOM 862 N N . TYR A 1 107 ? 17.582 4.274 -31.821 1.00 61.31 107 TYR A N 1
ATOM 863 C CA . TYR A 1 107 ? 16.243 4.756 -31.503 1.00 61.31 107 TYR A CA 1
ATOM 864 C C . TYR A 1 107 ? 16.075 6.112 -32.188 1.00 61.31 107 TYR A C 1
ATOM 866 O O . TYR A 1 107 ? 17.005 6.904 -32.115 1.00 61.31 107 TYR A O 1
ATOM 874 N N . GLY A 1 108 ? 14.946 6.311 -32.882 1.00 52.53 108 GLY A N 1
ATOM 875 C CA . GLY A 1 108 ? 14.448 7.585 -33.430 1.00 52.53 108 GLY A CA 1
ATOM 876 C C . GLY A 1 108 ? 15.467 8.484 -34.140 1.00 52.53 108 GLY A C 1
ATOM 877 O O . GLY A 1 108 ? 16.241 9.175 -33.490 1.00 52.53 108 GLY A O 1
ATOM 878 N N . GLN A 1 109 ? 15.441 8.520 -35.476 1.00 44.19 109 GLN A N 1
ATOM 879 C CA . GLN A 1 109 ? 16.104 9.604 -36.210 1.00 44.19 109 GLN A CA 1
ATOM 880 C C . GLN A 1 109 ? 15.302 10.889 -35.978 1.00 44.19 109 GLN A C 1
ATOM 882 O O . GLN A 1 109 ? 14.104 10.892 -36.253 1.00 44.19 109 GLN A O 1
ATOM 887 N N . VAL A 1 110 ? 15.959 11.923 -35.456 1.00 41.12 110 VAL A N 1
ATOM 888 C CA . VAL A 1 110 ? 15.517 13.317 -35.591 1.00 41.12 110 VAL A CA 1
ATOM 889 C C . VAL A 1 110 ? 16.232 13.900 -36.800 1.00 41.12 110 VAL A C 1
ATOM 891 O O . VAL A 1 110 ? 17.424 13.540 -36.977 1.00 41.12 110 VAL A O 1
#

Sequence (110 aa):
MNRRRKLKPKTYELEIETLSHEGRGIAHLEEKVIFVSGALLGEKVVAERVLSRAKFEEAEVLKVLEPLWGQAWGYRCKTRLGVCWVAKKNKVLVSFRKKKSGWVAKYGQV

Mean predicted aligned error: 11.84 Å

Radius of gyration: 27.79 Å; Cα contacts (8 Å, |Δi|>4): 194; chains: 1; bounding box: 57×30×82 Å

pLDDT: mean 84.49, std 10.92, range [41.12, 94.31]

Nearest PDB structures (foldseek):
  5xj1-assembly1_A  TM=9.344E-01  e=2.894E-04  Streptococcus pneumoniae TIGR4
  1yvc-assembly1_A  TM=9.288E-01  e=1.731E-03  Methanococcus maripaludis
  1yez-assembly1_A  TM=8.082E-01  e=6.329E-04  Methanosarcina mazei Go1
  1uwv-assembly1_A  TM=5.660E-01  e=1.565E-04  Escherichia coli K-12
  5xj2-assembly2_B  TM=5.662E-01  e=6.329E-04  Streptococcus pneumoniae TIGR4

Foldseek 3Di:
DDDPPDDPKDKDFFAFADADPVRWTWGDDPQAIETEPPDDHGWTFIWIWPADDPRYTYTYGPDTDDDDDDPPPPPDPDDDWDWDQDPVVRDIATADDDPPDPDGDHDDDD

Secondary structure (DSSP, 8-state):
-----PPPP-EEEEE--EE-TTS-EEEEETTEEEEEET--TT-EEEEEEEEE-SSEEEEEEEEEEPP----SSS-------EEEEEGGGTEEEEEPBPTTSSSBP-----

=== Feature glossary ===
Legend for the data blocks above and below:

— What the protein is —

The amino-acid sequence is the protein's primary structure: the linear order of residues from the N-terminus to the C-terminus, written in one-letter code. Everything else here — the 3D coordinates, the secondary structure, the domain annotations — is ultimately a consequence of this string.

Database cross-references. InterPro integrates a dozen domain/family signature databases into unified entries with residue-range hits. GO terms attach function/process/location labels with evidence codes. CATH codes position the fold in a four-level structural taxonomy. Orga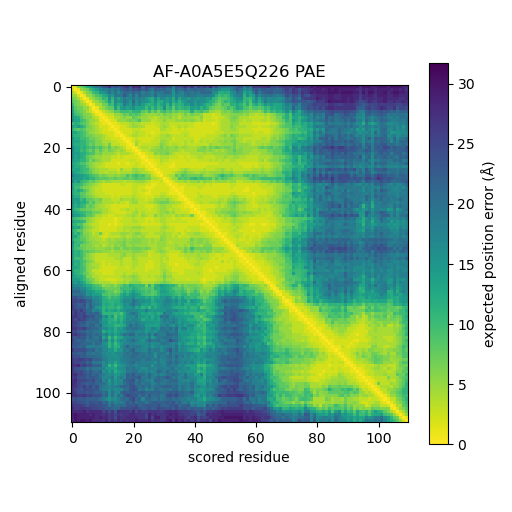nism is the NCBI-taxonomy species name.

— Where its atoms are —

The mmCIF block holds the 3D Cartesian coordinates of each backbone atom (N, Cα, C, O) in ångströms. mmCIF is the PDB's canonical archive format — a tagged-loop text representation of the atomic model.

The six renders are orthographic views along the three Cartesian axes in both directions. Representation (cartoon, sticks, or surface) and color scheme (sequence-rainbow or by-chain) vary across proteins so the training set covers all the common visualization conventions.

— Local backbone conformation —

Secondary structure is the local, repeating backbone conformation. DSSP classifies it into eight states by reading the hydrogen-bond network: three helix types (H, G, I), two β types (E, B), two non-regular types (T, S), and unstructured coil (-).

SS3 is a coarse helix/strand/coil call (letters a/b/c) made by the P-SEA algorithm from inter-Cα distances and dihedrals. It is less detailed than DSSP but needs only Cα positions.

Backbone dihedral angles. Every residue except chain termini has a φ (preceding-C → N → Cα → C) and a ψ (N → Cα → C → next-N). They are reported in degrees following the IUPAC sign convention. Secondary structure is essentially a statement about which (φ, ψ) basin each residue occupies.

— Global shape and packing —

The geometric summary reports three shape descriptors. Rg (radius of gyration) measures how spread out the Cα atoms are about their centre of mass; compact globular proteins have small Rg, elongated or unfolded ones large. Cα contacts (<8 Å, |i−j|>4) count long-range residue pairs in spatial proximity — high for tightly packed folds, near zero for rods or random coil. The bounding-box extents give the protein's footprint along x, y, z in Å.

Solvent accessibility: the surface area of each residue that a 1.4 Å water probe can touch, in Å². When only backbone atoms are present the absolute values are lower than full-atom SASA (side chains contribute most of the area) and are flagged as backbone-only.

Plot images: a contact map (which residues are close in 3D, as an N×N binary image), a Ramachandran scatter (backbone torsion angles, revealing secondary-structure composition at a glance), and — for AlphaFold structures — a PAE heatmap (pairwise prediction confidence).

— Structural neighborhood —

Foldseek's 3Di representation compresses backbone geometry into a per-residue letter drawn from a learned twenty-state alphabet. It captures the tertiary interaction pattern around each residue — which residues are packed against it in space, regardless of where they are in sequence.

Structural nearest neighbors (via Foldseek easy-search vs the PDB). Reported per hit: target PDB id, E-value, and alignment TM-score. A TM-score above ~0.5 is the conventional threshold for 'same fold'.

— Confidence and disorder —

pLDDT (predicted Local Distance Difference Test) is AlphaFold's per-residue confidence score, ranging from 0 to 100. Values above 90 indicate high confidence (typically well-packed cores); 70–90 is confident; 50–70 low confidence; below 50 usually means the region is disordered or the prediction is unreliable there. AlphaFold stores pLDDT in the mmCIF B-factor column.

For experimental (PDB) structures, the B-factor (temperature factor) quantifies the positional spread of each atom in the crystal — a combination of thermal vibration and static disorder — in units of Å². High B-factors mark flexible loops or poorly resolved regions; low B-factors mark the rigid, well-ordered core.

Predicted Aligned Error (PAE) is an AlphaFold confidence matrix: entry (i, j) is the expected error in the position of residue j, in ångströms, when the prediction is superimposed on the true structure at residue i. Low PAE within a block of residues means that block is internally rigid and well-predicted; high PAE between two blocks means their relative placement is uncertain even if each block individually is confident.